Protein AF-U1Q021-F1 (afdb_monomer_lite)

Foldseek 3Di:
DFPPPLPDQQAALPPRDTAQFKWKWKFAADPNDTHTDSNNIHHCVGAQHPCVLVPNDQHPCVVDDDDPHIKIFIWTADPSGIDGPGIHD

Radius of gyration: 12.32 Å; chains: 1; bounding box: 25×30×26 Å

pLDDT: mean 75.5, std 14.42, range [38.66, 90.5]

Sequence (89 aa):
MYLNLAQHLLNCSVCSQEITDVGYLPATVNENEYEPHPQNAVCDVCGFNKIGMVGCAPELTDIVDNKPQKTLLYIRIEDDEISVISEKE

Secondary structure (DSSP, 8-state):
-----TTS-EE-TTT--EESSEEEEEEEEETTEEEE-GGG-EETTTS-HHHHHTTSS--STTTT---S-EEEEEEEEETTEEEEEEEE-

Structure (mmCIF, N/CA/C/O backbon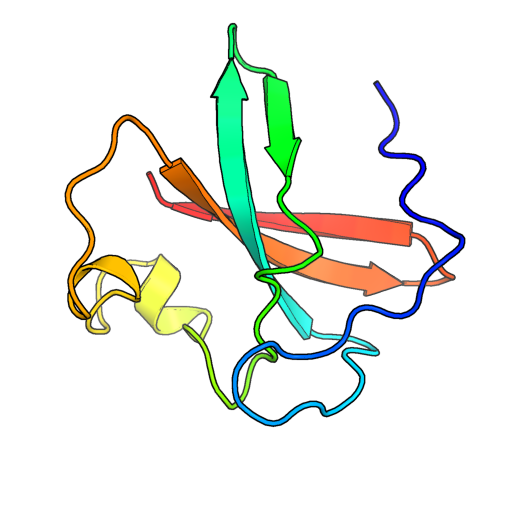e):
data_AF-U1Q021-F1
#
_entry.id   AF-U1Q021-F1
#
loop_
_atom_site.group_PDB
_atom_site.id
_atom_site.type_symbol
_atom_site.label_atom_id
_atom_site.label_alt_id
_atom_site.label_comp_id
_atom_site.label_asym_id
_atom_site.label_entity_id
_atom_site.label_seq_id
_atom_site.pdbx_PDB_ins_code
_atom_site.Cartn_x
_atom_site.Cartn_y
_atom_site.Cartn_z
_atom_site.occupancy
_atom_site.B_iso_or_equiv
_atom_site.auth_seq_id
_atom_site.auth_comp_id
_atom_site.auth_asym_id
_atom_site.auth_atom_id
_atom_site.pdbx_PDB_model_num
ATOM 1 N N . MET A 1 1 ? 8.420 13.517 -9.528 1.00 38.66 1 MET A N 1
ATOM 2 C CA . MET A 1 1 ? 7.175 14.288 -9.297 1.00 38.66 1 MET A CA 1
ATOM 3 C C . MET A 1 1 ? 6.655 13.979 -7.899 1.00 38.66 1 MET A C 1
ATOM 5 O O . MET A 1 1 ? 6.650 12.815 -7.532 1.00 38.66 1 MET A O 1
ATOM 9 N N . TYR A 1 2 ? 6.275 14.988 -7.107 1.00 40.75 2 TYR A N 1
ATOM 10 C CA . TYR A 1 2 ? 5.646 14.767 -5.798 1.00 40.75 2 TYR A CA 1
ATOM 11 C C . TYR A 1 2 ? 4.217 14.264 -6.025 1.00 40.75 2 TYR A C 1
ATOM 13 O O . TYR A 1 2 ? 3.418 14.944 -6.671 1.00 40.75 2 TYR A O 1
ATOM 21 N N . LEU A 1 3 ? 3.927 13.051 -5.556 1.00 49.09 3 LEU A N 1
ATOM 22 C CA . LEU A 1 3 ? 2.606 12.435 -5.603 1.00 49.09 3 LEU A CA 1
ATOM 23 C C . LEU A 1 3 ? 1.632 13.283 -4.784 1.00 49.09 3 LEU A C 1
ATOM 25 O O . LEU A 1 3 ? 1.588 13.194 -3.563 1.00 49.09 3 LEU A O 1
ATOM 29 N N . ASN A 1 4 ? 0.838 14.114 -5.456 1.00 43.06 4 ASN A N 1
ATOM 30 C CA . ASN A 1 4 ? -0.228 14.885 -4.823 1.00 43.06 4 ASN A CA 1
ATOM 31 C C . ASN A 1 4 ? -1.459 13.979 -4.622 1.00 43.06 4 ASN A C 1
ATOM 33 O O . ASN A 1 4 ? -2.507 14.167 -5.233 1.00 43.06 4 ASN A O 1
ATOM 37 N N . LEU A 1 5 ? -1.286 12.929 -3.813 1.00 53.03 5 LEU A N 1
ATOM 38 C CA . LEU A 1 5 ? -2.352 12.053 -3.306 1.00 53.03 5 LEU A CA 1
ATOM 39 C C . LEU A 1 5 ? -3.025 12.649 -2.048 1.00 53.03 5 LEU A C 1
ATOM 41 O O . LEU A 1 5 ? -3.955 12.058 -1.502 1.00 53.03 5 LEU A O 1
ATOM 45 N N . ALA A 1 6 ? -2.581 13.841 -1.631 1.00 44.84 6 ALA A N 1
ATOM 46 C CA . ALA A 1 6 ? -2.807 14.508 -0.346 1.00 44.84 6 ALA A CA 1
ATOM 47 C C . ALA A 1 6 ? -4.239 15.021 -0.087 1.00 44.84 6 ALA A C 1
ATOM 49 O O . ALA A 1 6 ? -4.429 15.974 0.662 1.00 44.84 6 ALA A O 1
ATOM 50 N N . GLN A 1 7 ? -5.271 14.449 -0.711 1.00 46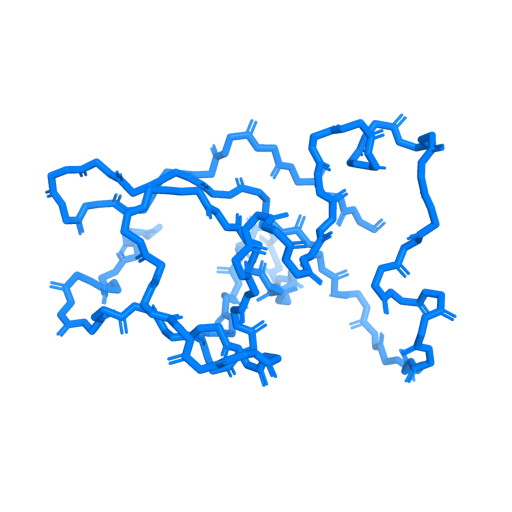.59 7 GLN A N 1
ATOM 51 C CA . GLN A 1 7 ? -6.651 14.877 -0.441 1.00 46.59 7 GLN A CA 1
ATOM 52 C C . GLN A 1 7 ? -7.662 13.752 -0.252 1.00 46.59 7 GLN A C 1
ATOM 54 O O . GLN A 1 7 ? -8.815 14.055 0.051 1.00 46.59 7 GLN A O 1
ATOM 59 N N . HIS A 1 8 ? -7.300 12.479 -0.417 1.00 54.06 8 HIS A N 1
ATOM 60 C CA . HIS A 1 8 ? -8.235 11.374 -0.193 1.00 54.06 8 HIS A CA 1
ATOM 61 C C . HIS A 1 8 ? -7.604 10.333 0.723 1.00 54.06 8 HIS A C 1
ATOM 63 O O . HIS A 1 8 ? -6.676 9.630 0.333 1.00 54.06 8 HIS A O 1
ATOM 69 N N . LEU A 1 9 ? -8.159 10.235 1.931 1.00 70.56 9 LEU A N 1
ATOM 70 C CA . LEU A 1 9 ? -7.988 9.103 2.832 1.00 70.56 9 LEU A CA 1
ATOM 71 C C . LEU A 1 9 ? -8.109 7.806 2.016 1.00 70.56 9 LEU A C 1
ATOM 73 O O . LEU A 1 9 ? -9.118 7.577 1.340 1.00 70.56 9 LEU A O 1
ATOM 77 N N . LEU A 1 10 ? -7.051 6.995 2.007 1.00 83.94 10 LEU A N 1
ATOM 78 C CA . LEU A 1 10 ? -7.048 5.725 1.290 1.00 83.94 10 LEU A CA 1
ATOM 79 C C . LEU A 1 10 ? -7.971 4.755 2.025 1.00 83.94 10 LEU A C 1
ATOM 81 O O . LEU A 1 10 ? -7.856 4.583 3.233 1.00 83.94 10 LEU A O 1
ATOM 85 N N . ASN A 1 11 ? -8.854 4.080 1.296 1.00 89.75 11 ASN A N 1
ATOM 86 C CA . ASN A 1 11 ? -9.677 3.016 1.858 1.00 89.75 11 ASN A CA 1
ATOM 87 C C . ASN A 1 11 ? -9.149 1.668 1.386 1.00 89.75 11 ASN A C 1
ATOM 89 O O . ASN A 1 11 ? -8.874 1.475 0.202 1.00 89.75 11 ASN A O 1
ATOM 93 N N . CYS A 1 12 ? -9.040 0.721 2.312 1.00 89.19 12 CYS A N 1
ATOM 94 C CA . CYS A 1 12 ? -8.680 -0.648 2.002 1.00 89.19 12 CYS A CA 1
ATOM 95 C C . CYS A 1 12 ? -9.723 -1.258 1.059 1.00 89.19 12 CYS A C 1
ATOM 97 O O . CYS A 1 12 ? -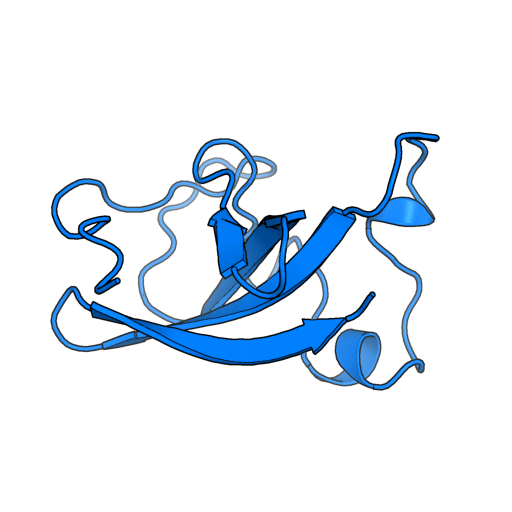10.889 -1.394 1.416 1.00 89.19 12 CYS A O 1
ATOM 99 N N . SER A 1 13 ? -9.301 -1.696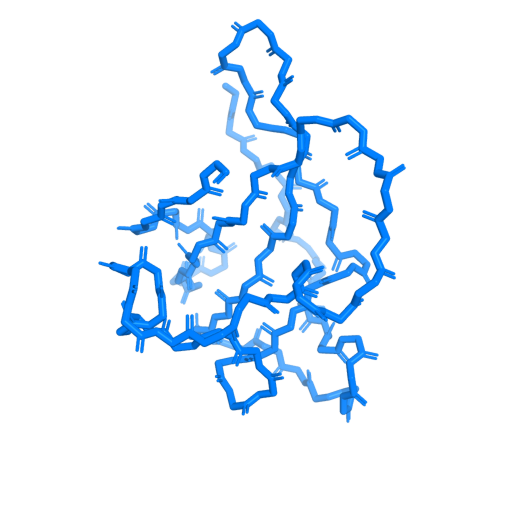 -0.120 1.00 88.31 13 SER A N 1
ATOM 100 C CA . SER A 1 13 ? -10.164 -2.346 -1.114 1.00 88.31 13 SER A CA 1
ATOM 101 C C . SER A 1 13 ? -10.757 -3.684 -0.641 1.00 88.31 13 SER A C 1
ATOM 103 O O . SER A 1 13 ? -11.742 -4.149 -1.209 1.00 88.31 13 SER A O 1
ATOM 105 N N . VAL A 1 14 ? -10.194 -4.290 0.415 1.00 86.31 14 VAL A N 1
ATOM 106 C CA . VAL A 1 14 ? -10.633 -5.582 0.972 1.00 86.31 14 VAL A CA 1
ATOM 107 C C . VAL A 1 14 ? -11.670 -5.412 2.083 1.00 86.31 14 VAL A C 1
ATOM 109 O O . VAL A 1 14 ? -12.705 -6.074 2.069 1.00 86.31 14 VAL A O 1
ATOM 112 N N . CYS A 1 15 ? -11.396 -4.551 3.068 1.00 90.44 15 CYS A N 1
ATOM 113 C CA . CYS A 1 15 ? -12.241 -4.394 4.260 1.00 90.44 15 CYS A CA 1
ATOM 114 C C . CYS A 1 15 ? -12.926 -3.025 4.370 1.00 90.44 15 CYS A C 1
ATOM 116 O O . CYS A 1 15 ? -13.646 -2.785 5.338 1.00 90.44 15 CYS A O 1
ATOM 118 N N . SER A 1 16 ? -12.691 -2.127 3.412 1.00 90.50 16 SER A N 1
ATOM 119 C CA . SER A 1 16 ? -13.197 -0.748 3.374 1.00 90.50 16 SER A CA 1
ATOM 120 C C . SER A 1 16 ? -12.782 0.131 4.557 1.00 90.50 16 SER A C 1
ATOM 122 O O . SER A 1 16 ? -13.303 1.234 4.698 1.00 90.50 16 SER A O 1
ATOM 124 N N . GLN A 1 17 ? -11.862 -0.332 5.409 1.00 90.50 17 GLN A N 1
ATOM 125 C CA . GLN A 1 17 ? -11.318 0.486 6.489 1.00 90.50 17 GLN A CA 1
ATOM 126 C C . GLN A 1 17 ? -10.371 1.545 5.938 1.00 90.50 17 GLN A C 1
ATOM 128 O O . GLN A 1 17 ? -9.612 1.291 5.001 1.00 90.50 17 GLN A O 1
ATOM 133 N N . GLU A 1 18 ? -10.405 2.707 6.571 1.00 89.31 18 GLU A N 1
ATOM 134 C CA . GLU A 1 18 ? -9.481 3.799 6.312 1.00 89.31 18 GLU A CA 1
ATOM 135 C C . GLU A 1 18 ? -8.040 3.376 6.637 1.00 89.31 18 GLU A C 1
ATOM 137 O O . GLU A 1 18 ? -7.775 2.735 7.658 1.00 89.31 18 GLU A O 1
ATOM 142 N N . ILE A 1 19 ? -7.108 3.717 5.752 1.00 88.38 19 ILE A N 1
ATOM 143 C CA . ILE A 1 19 ? -5.672 3.5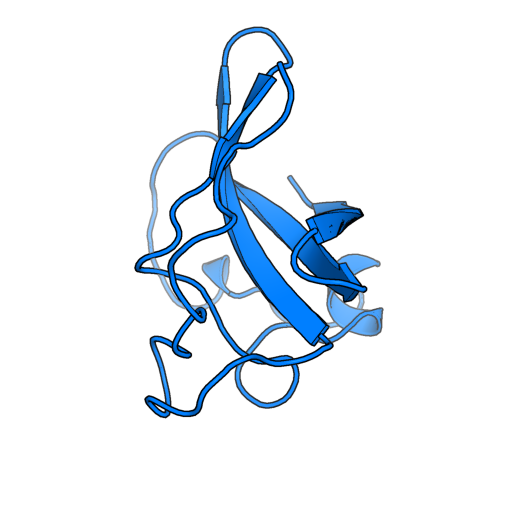14 5.919 1.00 88.38 19 ILE A CA 1
ATOM 144 C C . ILE A 1 19 ? -5.094 4.840 6.402 1.00 88.38 19 ILE A C 1
ATOM 146 O O . ILE A 1 19 ? -5.004 5.793 5.632 1.00 88.38 19 ILE A O 1
ATOM 150 N N . THR A 1 20 ? -4.707 4.889 7.674 1.00 86.81 20 THR A N 1
ATOM 151 C CA . THR A 1 20 ? -4.229 6.116 8.337 1.00 86.81 20 THR A CA 1
ATOM 152 C C . THR A 1 20 ? -2.734 6.110 8.651 1.00 86.81 20 THR A C 1
ATOM 154 O O . THR A 1 20 ? -2.213 7.120 9.100 1.00 86.81 20 THR A O 1
ATOM 157 N N . ASP A 1 21 ? -2.055 4.971 8.492 1.00 85.12 21 ASP A N 1
ATOM 158 C CA . ASP A 1 21 ? -0.631 4.813 8.827 1.00 85.12 21 ASP A CA 1
ATOM 159 C C . ASP A 1 21 ? 0.058 3.914 7.795 1.00 85.12 21 ASP A C 1
ATOM 161 O O . ASP A 1 21 ? 0.707 4.407 6.878 1.00 85.12 21 ASP A O 1
ATOM 165 N N . VAL A 1 22 ? -0.139 2.595 7.885 1.00 88.19 22 VAL A N 1
ATOM 166 C CA . VAL A 1 22 ? 0.563 1.615 7.044 1.00 88.19 22 VAL A CA 1
ATOM 167 C C . VAL A 1 22 ? -0.366 0.872 6.091 1.00 88.19 22 VAL A C 1
ATOM 169 O O . VAL A 1 22 ? -1.449 0.401 6.459 1.00 88.19 22 VAL A O 1
ATOM 172 N N . GLY A 1 23 ? 0.091 0.724 4.848 1.00 88.88 23 GLY A N 1
ATOM 173 C CA . GLY A 1 23 ? -0.653 0.015 3.817 1.00 88.88 23 GLY A CA 1
ATOM 174 C C . GLY A 1 23 ? 0.174 -0.345 2.591 1.00 88.88 23 GLY A C 1
ATOM 175 O O . GLY A 1 23 ? 1.375 -0.086 2.502 1.00 88.88 23 GLY A O 1
ATOM 176 N N . TYR A 1 24 ? -0.512 -0.957 1.638 1.00 88.12 24 TYR A N 1
ATOM 177 C CA . TYR A 1 24 ? 0.009 -1.425 0.366 1.00 88.12 24 TYR A CA 1
ATOM 178 C C . TYR A 1 24 ? -0.677 -0.698 -0.769 1.00 88.12 24 TYR A C 1
ATOM 180 O O . TYR A 1 24 ? -1.903 -0.581 -0.782 1.00 88.12 24 TYR A O 1
ATOM 188 N N . LEU A 1 25 ? 0.112 -0.255 -1.738 1.00 86.44 25 LEU A N 1
ATOM 189 C CA . LEU A 1 25 ? -0.359 0.492 -2.887 1.00 86.44 25 LEU A CA 1
ATOM 190 C C . LEU A 1 25 ? 0.205 -0.142 -4.162 1.00 86.44 25 LEU A C 1
ATOM 192 O O . LEU A 1 25 ? 1.404 -0.032 -4.421 1.00 86.44 25 LEU A O 1
ATOM 196 N N . PRO A 1 26 ? -0.626 -0.828 -4.961 1.00 85.38 26 PRO A N 1
ATOM 197 C CA . PRO A 1 26 ? -0.211 -1.282 -6.277 1.00 85.38 26 PRO A CA 1
ATOM 198 C C . PRO A 1 26 ? 0.141 -0.080 -7.151 1.00 85.38 26 PRO A C 1
ATOM 200 O O . PRO A 1 26 ? -0.594 0.907 -7.167 1.00 85.38 26 PRO A O 1
ATOM 203 N N . ALA A 1 27 ? 1.219 -0.180 -7.913 1.00 84.69 27 ALA A N 1
ATOM 204 C CA . ALA A 1 27 ? 1.651 0.823 -8.872 1.00 84.69 27 ALA A CA 1
ATOM 205 C C . ALA A 1 27 ? 2.069 0.158 -10.185 1.00 84.69 27 ALA A C 1
ATOM 207 O O . ALA A 1 27 ? 2.529 -0.982 -10.197 1.00 84.69 27 ALA A O 1
ATOM 208 N N . THR A 1 28 ? 1.902 0.860 -11.299 1.00 86.38 28 THR A N 1
ATOM 209 C CA . THR A 1 28 ? 2.569 0.499 -12.557 1.00 86.38 28 THR A CA 1
ATOM 210 C C . THR A 1 28 ? 3.912 1.220 -12.612 1.00 86.38 28 THR A C 1
ATOM 212 O O . THR A 1 28 ? 3.997 2.365 -12.174 1.00 86.38 28 THR A O 1
ATOM 215 N N . VAL A 1 29 ? 4.948 0.580 -13.154 1.00 80.75 29 VAL A N 1
ATOM 216 C CA . VAL A 1 29 ? 6.244 1.235 -13.394 1.00 80.75 29 VAL A CA 1
ATOM 217 C C . VAL A 1 29 ? 6.322 1.701 -14.843 1.00 80.75 29 VAL A C 1
ATOM 219 O O . VAL A 1 29 ? 6.145 0.900 -15.763 1.00 80.75 29 VAL A O 1
ATOM 222 N N . ASN A 1 30 ? 6.600 2.987 -15.048 1.00 79.81 30 ASN A N 1
ATOM 223 C CA . ASN A 1 30 ? 6.769 3.597 -16.364 1.00 79.81 30 ASN A CA 1
ATOM 224 C C . ASN A 1 30 ? 8.035 4.466 -16.370 1.00 79.81 30 ASN A C 1
ATOM 226 O O . ASN A 1 30 ? 8.120 5.421 -15.614 1.00 79.81 30 ASN A O 1
ATOM 230 N N . GLU A 1 31 ? 9.043 4.116 -17.176 1.00 76.62 31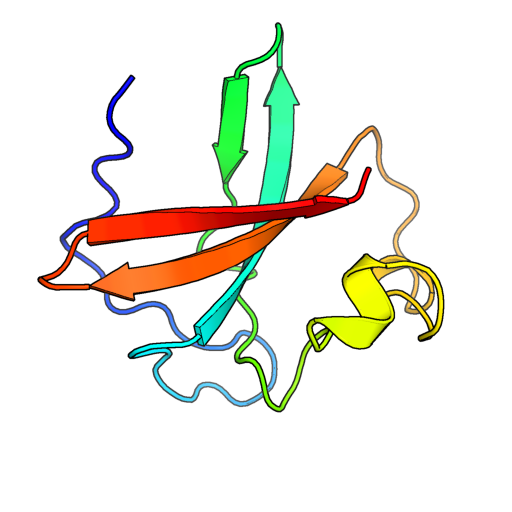 GLU A N 1
ATOM 231 C CA . GLU A 1 31 ? 10.302 4.882 -17.306 1.00 76.62 31 GLU A CA 1
ATOM 232 C C . GLU A 1 31 ? 11.004 5.240 -15.967 1.00 76.62 31 GLU A C 1
ATOM 234 O O . GLU A 1 31 ? 11.685 6.259 -15.863 1.00 76.62 31 GLU A O 1
ATOM 239 N N . ASN A 1 32 ? 10.908 4.358 -14.960 1.00 70.12 32 ASN A N 1
ATOM 240 C CA . ASN A 1 32 ? 11.367 4.538 -13.565 1.00 70.12 32 ASN A CA 1
ATOM 241 C C . ASN A 1 32 ? 10.520 5.486 -12.696 1.00 70.12 32 ASN A C 1
ATOM 243 O O . ASN A 1 32 ? 10.956 5.891 -11.617 1.00 70.12 32 ASN A O 1
ATOM 247 N N . GLU A 1 33 ? 9.312 5.830 -13.127 1.00 80.25 33 GLU A N 1
ATOM 248 C CA . GLU A 1 33 ? 8.309 6.489 -12.300 1.00 80.25 33 GLU A CA 1
ATOM 249 C C . GLU A 1 33 ? 7.227 5.493 -11.865 1.00 80.25 33 GLU A C 1
ATOM 251 O O . GLU A 1 33 ? 6.800 4.622 -12.629 1.00 80.25 33 GLU A O 1
ATOM 256 N N . TYR A 1 34 ? 6.782 5.630 -10.614 1.00 80.75 34 TYR A N 1
ATOM 257 C CA . TYR A 1 34 ? 5.654 4.875 -10.079 1.00 80.75 34 TYR A CA 1
ATOM 258 C C . TYR A 1 34 ? 4.344 5.594 -10.386 1.00 80.75 34 TYR A C 1
ATOM 260 O O . TYR A 1 34 ? 4.135 6.733 -9.967 1.00 80.75 34 TYR A O 1
ATOM 268 N N . GLU A 1 35 ? 3.429 4.889 -11.043 1.00 85.62 35 GLU A N 1
ATOM 269 C CA . GLU A 1 35 ? 2.039 5.292 -11.244 1.00 85.62 35 GLU A CA 1
ATOM 270 C C . GLU A 1 35 ? 1.141 4.497 -10.273 1.00 85.62 35 GLU A C 1
ATOM 272 O O . GLU A 1 35 ? 0.702 3.390 -10.607 1.00 85.62 35 GLU A O 1
ATOM 277 N N . PRO A 1 36 ? 0.900 4.990 -9.040 1.00 83.62 36 PRO A N 1
ATOM 278 C CA . PRO A 1 36 ? 0.097 4.281 -8.048 1.00 83.62 36 PRO A CA 1
ATOM 279 C C . PRO A 1 36 ? -1.384 4.187 -8.426 1.00 83.62 36 PRO A C 1
ATOM 281 O O . PRO A 1 36 ? -1.934 5.065 -9.090 1.00 83.62 36 PRO A O 1
ATOM 284 N N . HIS A 1 37 ? -2.051 3.156 -7.900 1.00 85.00 37 HIS A N 1
ATOM 285 C CA . HIS A 1 37 ? -3.484 2.878 -8.051 1.00 85.00 37 HIS A CA 1
ATOM 286 C C . HIS A 1 37 ? -4.207 2.957 -6.690 1.00 85.00 37 HIS A C 1
ATOM 288 O O . HIS A 1 37 ? -4.459 1.917 -6.074 1.00 85.00 37 HIS A O 1
ATOM 294 N N . PRO A 1 38 ? -4.564 4.163 -6.204 1.00 83.88 38 PRO A N 1
ATOM 295 C CA . PRO A 1 38 ? -5.171 4.401 -4.882 1.00 83.88 38 PRO A CA 1
ATOM 296 C C . PRO A 1 38 ? -6.423 3.575 -4.592 1.00 83.88 38 PRO A C 1
ATOM 298 O O . PRO A 1 38 ? -6.639 3.131 -3.470 1.00 83.88 38 PRO A O 1
ATOM 301 N N . GLN A 1 39 ? -7.234 3.328 -5.618 1.00 82.69 39 GLN A N 1
ATOM 302 C CA . GLN A 1 39 ? -8.459 2.534 -5.542 1.00 82.69 39 GLN A CA 1
ATOM 303 C C . GLN A 1 39 ? -8.216 1.060 -5.181 1.00 82.69 39 GLN A C 1
ATOM 305 O O . GLN A 1 39 ? -9.145 0.369 -4.774 1.00 82.69 39 GLN A O 1
ATOM 310 N N . ASN A 1 40 ? -6.977 0.587 -5.331 1.00 83.88 40 ASN A N 1
ATOM 311 C CA . ASN A 1 40 ? -6.557 -0.772 -5.008 1.00 83.88 40 ASN A CA 1
ATOM 312 C C . ASN A 1 40 ? -5.667 -0.814 -3.759 1.00 83.88 40 ASN A C 1
ATOM 314 O O . ASN A 1 40 ? -4.973 -1.806 -3.543 1.00 83.88 40 ASN A O 1
ATOM 318 N N . ALA A 1 41 ? -5.647 0.252 -2.953 1.00 87.19 41 ALA A N 1
ATOM 319 C CA . ALA A 1 41 ? -4.905 0.247 -1.704 1.00 87.19 41 ALA A CA 1
ATOM 320 C C . ALA A 1 41 ? -5.426 -0.856 -0.767 1.00 87.19 41 ALA A C 1
ATOM 322 O O . ALA A 1 41 ? -6.613 -1.199 -0.770 1.00 87.19 41 ALA A O 1
ATOM 323 N N . VAL A 1 42 ? -4.540 -1.430 0.042 1.00 87.62 42 VAL A N 1
ATOM 324 C CA . VAL A 1 42 ? -4.873 -2.473 1.020 1.00 87.62 42 VAL A CA 1
ATOM 325 C C . VAL A 1 42 ? -4.222 -2.111 2.349 1.00 87.62 42 VAL A C 1
ATOM 327 O O . VAL A 1 42 ? -3.050 -1.752 2.375 1.00 87.62 42 VAL A O 1
ATOM 330 N N . CYS A 1 43 ? -4.953 -2.179 3.463 1.00 89.19 43 CYS A N 1
ATOM 331 C CA . CYS A 1 43 ? -4.362 -1.920 4.779 1.00 89.19 43 CYS A CA 1
ATOM 332 C C . CYS A 1 43 ? -3.325 -2.994 5.146 1.00 89.19 43 CYS A C 1
ATOM 334 O O . CYS A 1 43 ? -3.377 -4.110 4.623 1.00 89.19 43 CYS A O 1
ATOM 336 N N . ASP A 1 44 ? -2.427 -2.687 6.088 1.00 85.75 44 ASP A N 1
ATOM 337 C CA . ASP A 1 44 ? -1.398 -3.640 6.537 1.00 85.75 44 ASP A CA 1
ATOM 338 C C . ASP A 1 44 ? -1.982 -4.991 6.996 1.00 85.75 44 ASP A C 1
ATOM 340 O O . ASP A 1 44 ? -1.432 -6.055 6.730 1.00 85.75 44 ASP A O 1
ATOM 344 N N . VAL A 1 45 ? -3.176 -4.953 7.596 1.00 86.50 45 VAL A N 1
ATOM 345 C CA . VAL A 1 45 ? -3.883 -6.135 8.110 1.00 86.50 45 VAL A CA 1
ATOM 346 C C . VAL A 1 45 ? -4.407 -7.051 6.999 1.00 86.50 45 VAL A C 1
ATOM 348 O O . VAL A 1 45 ? -4.377 -8.269 7.147 1.00 86.50 45 VAL A O 1
ATOM 351 N N . CYS A 1 46 ? -4.943 -6.482 5.915 1.00 85.19 46 CYS A N 1
ATOM 352 C CA . CYS A 1 46 ? -5.569 -7.253 4.831 1.00 85.19 46 CYS A CA 1
ATOM 353 C C . CYS A 1 46 ? -4.601 -7.573 3.686 1.00 85.19 46 CYS A C 1
ATOM 355 O O . CYS A 1 46 ? -4.940 -8.362 2.807 1.00 85.19 46 CYS A O 1
ATOM 357 N N . GLY A 1 47 ? -3.448 -6.906 3.661 1.00 77.81 47 GLY A N 1
ATOM 358 C CA . GLY A 1 47 ? -2.459 -6.997 2.601 1.00 77.81 47 GLY A CA 1
ATOM 359 C C . GLY A 1 47 ? -1.189 -7.710 3.044 1.00 77.81 47 GLY A C 1
ATOM 360 O O . GLY A 1 47 ? -1.217 -8.691 3.780 1.00 77.81 47 GLY A O 1
ATOM 361 N N . PHE A 1 48 ? -0.059 -7.230 2.532 1.00 74.56 48 PHE A N 1
ATOM 362 C CA . PHE A 1 48 ? 1.160 -8.008 2.431 1.00 74.56 48 PHE A CA 1
ATOM 363 C C . PHE A 1 48 ? 2.083 -8.161 3.628 1.00 74.56 48 PHE A C 1
ATOM 365 O O . PHE A 1 48 ? 2.935 -9.012 3.543 1.00 74.56 48 PHE A O 1
ATOM 372 N N . ASN A 1 49 ? 2.006 -7.431 4.725 1.00 74.12 49 ASN A N 1
ATOM 373 C CA . ASN A 1 49 ? 3.094 -7.301 5.709 1.00 74.12 49 ASN A CA 1
ATOM 374 C C . ASN A 1 49 ? 4.536 -7.060 5.145 1.00 74.12 49 ASN A C 1
ATOM 376 O O . ASN A 1 49 ? 4.948 -7.384 4.025 1.00 74.12 49 ASN A O 1
ATOM 380 N N . LYS A 1 50 ? 5.387 -6.453 5.975 1.00 70.25 50 LYS A N 1
ATOM 381 C CA . LYS A 1 50 ? 6.793 -6.184 5.617 1.00 70.25 50 LYS A CA 1
ATOM 382 C C . LYS A 1 50 ? 7.618 -7.462 5.372 1.00 70.25 50 LYS A C 1
ATOM 384 O O . LYS A 1 50 ? 8.599 -7.430 4.637 1.00 70.25 50 LYS A O 1
ATOM 389 N N . ILE A 1 51 ? 7.250 -8.582 5.994 1.00 73.94 51 ILE A N 1
ATOM 390 C CA . ILE A 1 51 ? 7.941 -9.873 5.838 1.00 73.94 51 ILE A CA 1
ATOM 391 C C . ILE A 1 51 ? 7.635 -10.487 4.463 1.00 73.94 51 ILE A C 1
ATOM 393 O O . ILE A 1 51 ? 8.505 -11.090 3.836 1.00 73.94 51 ILE A O 1
ATOM 397 N N . GLY A 1 52 ? 6.420 -10.299 3.957 1.00 72.19 52 GLY A N 1
ATOM 398 C CA . GLY A 1 52 ? 6.062 -10.692 2.608 1.00 72.19 52 GLY A CA 1
ATOM 399 C C . GLY A 1 52 ? 6.881 -9.943 1.570 1.00 72.19 52 GLY A C 1
ATOM 400 O O . GLY A 1 52 ? 7.433 -10.558 0.655 1.00 72.19 52 GLY A O 1
ATOM 401 N N . MET A 1 53 ? 7.025 -8.631 1.749 1.00 73.06 53 MET A N 1
ATOM 402 C CA . MET A 1 53 ? 7.808 -7.772 0.855 1.00 73.06 53 MET A CA 1
ATOM 403 C C . MET A 1 53 ? 9.248 -8.274 0.669 1.00 73.06 53 MET A C 1
ATOM 405 O O . MET A 1 53 ? 9.801 -8.153 -0.416 1.00 73.06 53 MET A O 1
ATOM 409 N N . VAL A 1 54 ? 9.836 -8.901 1.697 1.00 76.25 54 VAL A N 1
ATOM 410 C CA . VAL A 1 54 ? 11.195 -9.474 1.635 1.00 76.25 54 VAL A CA 1
ATOM 411 C C . VAL A 1 54 ? 11.247 -10.911 1.084 1.00 76.25 54 VAL A C 1
ATOM 413 O O . VAL A 1 54 ? 12.294 -11.549 1.142 1.00 76.25 54 VAL A O 1
ATOM 416 N N . GLY A 1 55 ? 10.138 -11.425 0.539 1.00 67.94 55 GLY A N 1
ATOM 417 C CA . GLY A 1 55 ? 10.070 -12.706 -0.179 1.00 67.94 55 GLY A CA 1
ATOM 418 C C . GLY A 1 55 ? 9.653 -13.916 0.661 1.00 67.94 55 GLY A C 1
ATOM 419 O O . GLY A 1 55 ? 9.687 -15.037 0.162 1.00 67.94 55 GLY A O 1
ATOM 420 N N . CYS A 1 56 ? 9.261 -13.720 1.922 1.00 69.62 56 CYS A N 1
ATOM 421 C CA . CYS A 1 56 ? 8.950 -14.825 2.838 1.00 69.62 56 CYS A CA 1
ATOM 422 C C . CYS A 1 56 ? 7.445 -15.106 3.022 1.00 69.62 56 CYS A C 1
ATOM 424 O O . CYS A 1 56 ? 7.107 -16.083 3.689 1.00 69.62 56 CYS A O 1
ATOM 426 N N . ALA A 1 57 ? 6.545 -14.282 2.472 1.00 66.12 57 ALA A N 1
ATOM 427 C CA . ALA A 1 57 ? 5.090 -14.491 2.530 1.00 66.12 57 ALA A CA 1
ATOM 428 C C . ALA A 1 57 ? 4.483 -14.581 1.111 1.00 66.12 57 ALA A C 1
ATOM 430 O O . ALA A 1 57 ? 5.110 -14.075 0.178 1.00 66.12 57 ALA A O 1
ATOM 431 N N . PRO A 1 58 ? 3.309 -15.226 0.944 1.00 63.41 58 PRO A N 1
ATOM 432 C CA . PRO A 1 58 ? 2.660 -15.435 -0.358 1.00 63.41 58 PRO A CA 1
ATOM 433 C C . PRO A 1 58 ? 1.989 -14.160 -0.845 1.00 63.41 58 PRO A C 1
ATOM 435 O O . PRO A 1 58 ? 1.197 -13.654 -0.060 1.00 63.41 58 PRO A O 1
ATOM 438 N N . GLU A 1 59 ? 2.299 -13.716 -2.076 1.00 63.84 59 GLU A N 1
ATOM 439 C CA . GLU A 1 59 ? 2.016 -12.450 -2.791 1.00 63.84 59 GLU A CA 1
ATOM 440 C C . GLU A 1 59 ? 0.535 -12.106 -2.997 1.00 63.84 59 GLU A C 1
ATOM 442 O O . GLU A 1 59 ? -0.315 -12.976 -3.136 1.00 63.84 59 GLU A O 1
ATOM 447 N N . LEU A 1 60 ? 0.200 -10.809 -3.080 1.00 58.56 60 LEU A N 1
ATOM 448 C CA . LEU A 1 60 ? -1.132 -10.385 -3.553 1.00 58.56 60 LEU A CA 1
ATOM 449 C C . LEU A 1 60 ? -1.393 -10.884 -4.989 1.00 58.56 60 LEU A C 1
ATOM 451 O O . LEU A 1 60 ? -2.531 -11.160 -5.349 1.00 58.56 60 LEU A O 1
ATOM 455 N N . THR A 1 61 ? -0.335 -11.045 -5.785 1.00 57.53 61 THR A N 1
ATOM 456 C CA . THR A 1 61 ? -0.327 -11.654 -7.127 1.00 57.53 61 THR A CA 1
ATOM 457 C C . THR A 1 61 ? -0.473 -13.179 -7.100 1.00 57.53 61 THR A C 1
ATOM 459 O O . THR A 1 61 ? -0.980 -13.740 -8.074 1.00 57.53 61 THR A O 1
ATOM 462 N N . ASP A 1 62 ? -0.150 -13.849 -5.983 1.00 62.84 62 ASP A N 1
ATOM 463 C CA . ASP A 1 62 ? -0.489 -15.267 -5.768 1.00 62.84 62 ASP A CA 1
ATOM 464 C C . ASP A 1 62 ? -2.017 -15.464 -5.680 1.00 62.84 62 ASP A C 1
ATOM 466 O O . ASP A 1 62 ? -2.528 -16.575 -5.841 1.00 62.84 62 ASP A O 1
ATOM 470 N N . ILE A 1 63 ? -2.765 -14.366 -5.514 1.00 51.53 63 ILE A N 1
ATOM 471 C CA . ILE A 1 63 ? -4.221 -14.267 -5.636 1.00 51.53 63 ILE A CA 1
ATOM 472 C C . ILE A 1 63 ? -4.577 -13.660 -7.013 1.00 51.53 63 ILE A C 1
ATOM 474 O O . ILE A 1 63 ? -5.200 -12.616 -7.129 1.00 51.53 63 ILE A O 1
ATOM 478 N N . VAL A 1 64 ? -4.151 -14.341 -8.079 1.00 45.81 64 VAL A N 1
ATOM 479 C CA . VAL A 1 64 ? -4.647 -14.277 -9.472 1.00 45.81 64 VAL A CA 1
ATOM 480 C C . VAL A 1 64 ? -4.935 -12.877 -10.064 1.00 45.81 64 VAL A C 1
ATOM 482 O O . VAL A 1 64 ? -6.087 -12.451 -10.116 1.00 45.81 64 VAL A O 1
ATOM 485 N N . ASP A 1 65 ? -3.940 -12.245 -10.704 1.00 46.09 65 ASP A N 1
ATOM 486 C CA . ASP A 1 65 ? -4.188 -11.489 -11.951 1.00 46.09 65 ASP A CA 1
ATOM 487 C C . ASP A 1 65 ? -2.915 -11.346 -12.821 1.00 46.09 65 ASP A C 1
ATOM 489 O O . ASP A 1 65 ? -1.937 -10.703 -12.443 1.00 46.09 65 ASP A O 1
ATOM 493 N N . ASN A 1 66 ? -2.935 -11.944 -14.018 1.00 47.72 66 ASN A N 1
ATOM 494 C CA . ASN A 1 66 ? -1.836 -11.976 -14.997 1.00 47.72 66 ASN A CA 1
ATOM 495 C C . ASN A 1 66 ? -1.802 -10.687 -15.846 1.00 47.72 66 ASN A C 1
ATOM 497 O O . ASN A 1 66 ? -2.263 -10.683 -16.992 1.00 47.72 66 ASN A O 1
ATOM 501 N N . LYS A 1 67 ? -1.273 -9.579 -15.312 1.00 52.16 67 LYS A N 1
ATOM 502 C CA . LYS A 1 67 ? -1.118 -8.306 -16.054 1.00 52.16 67 LYS A CA 1
ATOM 503 C C . LYS A 1 67 ? 0.266 -7.662 -15.841 1.00 52.16 67 LYS A C 1
ATOM 505 O O . LYS A 1 67 ? 0.891 -7.929 -14.823 1.00 52.16 67 LYS A O 1
ATOM 510 N N . PRO A 1 68 ? 0.762 -6.866 -16.814 1.00 55.75 68 PRO A N 1
ATOM 511 C CA . PRO A 1 68 ? 2.182 -6.523 -16.959 1.00 55.75 68 PRO A CA 1
ATOM 512 C C . PRO A 1 68 ? 2.711 -5.625 -15.832 1.00 55.75 68 PRO A C 1
ATOM 514 O O . PRO A 1 68 ? 1.967 -4.771 -15.360 1.00 55.75 68 PRO A O 1
ATOM 517 N N . GLN A 1 69 ? 3.985 -5.842 -15.463 1.00 63.75 69 GLN A N 1
ATOM 518 C CA . GLN A 1 69 ? 4.853 -5.067 -14.548 1.00 63.75 69 GLN A CA 1
ATOM 519 C C . GLN A 1 69 ? 4.100 -4.140 -13.582 1.00 63.75 69 GLN A C 1
ATOM 521 O O . GLN A 1 69 ? 4.092 -2.915 -13.728 1.00 63.75 69 GLN A O 1
ATOM 526 N N . LYS A 1 70 ? 3.429 -4.757 -12.606 1.00 74.38 70 LYS A N 1
ATOM 527 C CA . LYS A 1 70 ? 2.860 -4.064 -11.453 1.00 74.38 70 LYS A CA 1
ATOM 528 C C . LYS A 1 70 ? 3.810 -4.248 -10.280 1.00 74.38 70 LYS A C 1
ATOM 530 O O . LYS A 1 70 ? 4.099 -5.381 -9.926 1.00 74.38 70 LYS A O 1
ATOM 535 N N . THR A 1 71 ? 4.212 -3.152 -9.657 1.00 80.69 71 THR A N 1
ATOM 536 C CA . THR A 1 71 ? 4.988 -3.145 -8.418 1.00 80.69 71 THR A CA 1
ATOM 537 C C . THR A 1 71 ? 4.045 -2.952 -7.239 1.00 80.69 71 THR A C 1
ATOM 539 O O . THR A 1 71 ? 3.094 -2.169 -7.299 1.00 80.69 71 THR A O 1
ATOM 542 N N . LEU A 1 72 ? 4.303 -3.650 -6.141 1.00 83.50 72 LEU A N 1
ATOM 543 C CA . LEU A 1 72 ? 3.639 -3.414 -4.868 1.00 83.50 72 LEU A CA 1
ATOM 544 C C . LEU A 1 72 ? 4.483 -2.466 -4.012 1.00 83.50 72 LEU A C 1
ATOM 546 O O . LEU A 1 72 ? 5.622 -2.782 -3.674 1.00 83.50 72 LEU A O 1
ATOM 550 N N . LEU A 1 73 ? 3.920 -1.320 -3.629 1.00 87.06 73 LEU A N 1
ATOM 551 C CA . LEU A 1 73 ? 4.580 -0.349 -2.757 1.00 87.06 73 LEU A CA 1
ATOM 552 C C . LEU A 1 73 ? 4.079 -0.519 -1.322 1.00 87.06 73 LEU A C 1
ATOM 554 O O . LEU A 1 73 ? 2.878 -0.432 -1.066 1.00 87.06 73 LEU A O 1
ATOM 558 N N . TYR A 1 74 ? 4.992 -0.737 -0.379 1.00 88.62 74 TYR A N 1
ATOM 559 C CA . TYR A 1 74 ? 4.717 -0.595 1.046 1.00 88.62 74 TYR A CA 1
ATOM 560 C C . TYR A 1 74 ? 4.894 0.872 1.420 1.00 88.62 74 TYR A C 1
ATOM 562 O O . TYR A 1 74 ? 5.971 1.448 1.225 1.00 88.62 74 TYR A O 1
ATOM 570 N N . ILE A 1 75 ? 3.822 1.470 1.928 1.00 88.81 75 ILE A N 1
ATOM 571 C CA . ILE A 1 75 ? 3.746 2.899 2.196 1.00 88.81 75 ILE A CA 1
ATOM 572 C C . ILE A 1 75 ? 3.527 3.179 3.678 1.00 88.81 75 ILE A C 1
ATOM 574 O O . ILE A 1 75 ? 2.924 2.380 4.400 1.00 88.81 75 ILE A O 1
ATOM 578 N N . ARG A 1 76 ? 3.990 4.353 4.098 1.00 89.31 76 ARG A N 1
ATOM 579 C CA . ARG A 1 76 ? 3.605 4.996 5.347 1.00 89.31 76 ARG A CA 1
ATOM 580 C C . ARG A 1 76 ? 2.976 6.355 5.054 1.00 89.31 76 ARG A C 1
ATOM 582 O O . ARG A 1 76 ? 3.466 7.070 4.183 1.00 89.31 76 ARG A O 1
ATOM 589 N N . ILE A 1 77 ? 1.925 6.691 5.789 1.00 86.00 77 ILE A N 1
ATOM 590 C CA . ILE A 1 77 ? 1.260 7.991 5.762 1.00 86.00 77 ILE A CA 1
ATOM 591 C C . ILE A 1 77 ? 1.715 8.785 6.994 1.00 86.00 77 ILE A C 1
ATOM 593 O O . ILE A 1 77 ? 1.481 8.357 8.122 1.00 86.00 77 ILE A O 1
ATOM 597 N N . GLU A 1 78 ? 2.388 9.916 6.787 1.00 82.56 78 GLU A N 1
ATOM 598 C CA . GLU A 1 78 ? 2.817 10.852 7.841 1.00 82.56 78 GLU A CA 1
ATOM 599 C C . GLU A 1 78 ? 2.391 12.264 7.431 1.00 82.56 78 GLU A C 1
ATOM 601 O O . GLU A 1 78 ? 2.664 12.662 6.306 1.00 82.56 78 GLU A O 1
ATOM 606 N N . ASP A 1 79 ? 1.718 13.012 8.313 1.00 77.00 79 ASP A N 1
ATOM 607 C CA . ASP A 1 79 ? 1.310 14.409 8.068 1.00 77.00 79 ASP A CA 1
ATOM 608 C C . ASP A 1 79 ? 0.661 14.650 6.680 1.00 77.00 79 ASP A C 1
ATOM 610 O O . ASP A 1 79 ? 0.968 15.620 5.992 1.00 77.00 79 ASP A O 1
ATOM 614 N N . ASP A 1 80 ? -0.237 13.744 6.267 1.00 69.88 80 ASP A N 1
ATOM 615 C CA . ASP A 1 80 ? -0.924 13.725 4.959 1.00 69.88 80 ASP A CA 1
ATOM 616 C C . ASP A 1 80 ? -0.026 13.457 3.728 1.00 69.88 80 ASP A C 1
ATOM 618 O O . ASP A 1 80 ? -0.485 13.524 2.581 1.00 69.88 80 ASP A O 1
ATOM 622 N N . GLU A 1 81 ? 1.235 13.077 3.937 1.00 78.56 81 GLU A N 1
ATOM 623 C CA . GLU A 1 81 ? 2.172 12.665 2.894 1.00 78.56 81 GLU A CA 1
ATOM 624 C C . GLU A 1 81 ? 2.338 11.141 2.839 1.00 78.56 81 GLU A C 1
ATOM 626 O O . GLU A 1 81 ? 2.417 10.449 3.854 1.00 78.56 81 GLU A O 1
ATOM 631 N N . ILE A 1 82 ? 2.429 10.602 1.619 1.00 82.19 82 ILE A N 1
ATOM 632 C CA . ILE A 1 82 ? 2.690 9.179 1.378 1.00 82.19 82 ILE A CA 1
ATOM 633 C C . ILE A 1 82 ? 4.182 8.984 1.128 1.00 82.19 82 ILE A C 1
ATOM 635 O O . ILE A 1 82 ? 4.721 9.431 0.115 1.00 82.19 82 ILE A O 1
ATOM 639 N N . SER A 1 83 ? 4.828 8.240 2.019 1.00 86.31 83 SER A N 1
ATOM 640 C CA . SER A 1 83 ? 6.218 7.816 1.895 1.00 86.31 83 SER A CA 1
ATOM 641 C C . SER A 1 83 ? 6.302 6.349 1.491 1.00 86.31 83 SER A C 1
ATOM 643 O O . SER A 1 83 ? 5.759 5.476 2.168 1.00 86.31 83 SER A O 1
ATOM 645 N N . VAL A 1 84 ? 7.021 6.056 0.406 1.00 87.62 84 VAL A N 1
ATOM 646 C CA . VAL A 1 84 ? 7.353 4.677 0.024 1.00 87.62 84 VAL A CA 1
ATOM 647 C C . VAL A 1 84 ? 8.528 4.211 0.875 1.00 87.62 84 VAL A C 1
ATOM 649 O O . VAL A 1 84 ? 9.597 4.818 0.863 1.00 87.62 84 VAL A O 1
ATOM 652 N N . ILE A 1 85 ? 8.328 3.129 1.619 1.00 88.75 85 ILE A N 1
ATOM 653 C CA . ILE A 1 85 ? 9.335 2.572 2.534 1.00 88.75 85 ILE A CA 1
ATOM 654 C C . ILE A 1 85 ? 9.934 1.262 2.028 1.00 88.75 85 ILE A C 1
ATOM 656 O O . ILE A 1 85 ? 11.007 0.866 2.481 1.00 88.75 85 ILE A O 1
ATOM 660 N N . SER A 1 86 ? 9.254 0.577 1.110 1.00 86.44 86 SER A N 1
ATOM 661 C CA . SER A 1 86 ? 9.778 -0.586 0.396 1.00 86.44 86 SER A CA 1
ATOM 662 C C . SER A 1 86 ? 8.913 -0.854 -0.832 1.00 86.44 86 SER A C 1
ATOM 664 O O . SER A 1 86 ? 7.723 -0.552 -0.827 1.00 86.44 86 SER A O 1
ATOM 666 N N . GLU A 1 87 ? 9.478 -1.487 -1.849 1.00 84.44 87 GLU A N 1
ATOM 667 C CA . GLU A 1 87 ? 8.774 -1.895 -3.068 1.00 84.44 87 GLU A CA 1
ATOM 668 C C . GLU A 1 87 ? 9.086 -3.352 -3.417 1.00 84.44 87 GLU A C 1
ATOM 670 O O . GLU A 1 87 ? 10.090 -3.899 -2.951 1.00 84.44 87 GLU A O 1
ATOM 675 N N . LYS A 1 88 ? 8.200 -3.986 -4.185 1.00 79.25 88 LYS A N 1
ATOM 676 C CA . LYS A 1 88 ? 8.370 -5.341 -4.708 1.00 79.25 88 LYS A CA 1
ATOM 677 C C . LYS A 1 88 ? 7.871 -5.410 -6.149 1.00 79.25 88 LYS A C 1
ATOM 679 O O . LYS A 1 88 ? 6.720 -5.052 -6.395 1.00 79.25 88 LYS A O 1
ATOM 684 N N . GLU A 1 89 ? 8.742 -5.831 -7.061 1.00 71.19 89 GLU A N 1
ATOM 685 C CA . GLU A 1 89 ? 8.426 -6.112 -8.474 1.00 71.19 89 GLU A CA 1
ATOM 686 C C . GLU A 1 89 ? 7.770 -7.481 -8.671 1.00 71.19 89 GLU A C 1
ATOM 688 O O . GLU A 1 89 ? 8.092 -8.404 -7.886 1.00 71.19 89 GLU A O 1
#